Protein AF-A0A8S2ZZ22-F1 (afdb_monomer)

Organism: NCBI:txid1234261

Secondary structure (DSSP, 8-state):
-EEEEE--TT--HHHHHHHHHHHHHHHHHHHHTT--PPPEEEEESTT-S-GGGTGGGGHHHHHHH--SEEEE--SSPPPHHHHTTS-----PPPPHHHHHHHHHHHTT--TTS---HHHHHHHHHHHHHHHTT-

Solvent-accessible surface area (backbone atoms only — not comparable to full-atom values): 8002 Å² total; per-residue (Å²): 88,83,42,83,43,74,42,30,70,79,51,49,39,66,62,55,49,52,51,50,56,53,41,41,56,51,34,53,53,25,59,76,68,70,46,97,60,64,34,34,40,37,32,39,45,57,54,45,36,44,71,94,73,46,33,68,63,63,46,53,65,54,56,73,67,54,77,49,48,75,48,74,42,53,92,49,84,70,56,70,81,61,42,78,67,48,93,83,84,85,79,74,83,74,50,78,64,53,48,49,53,49,52,35,54,76,69,73,48,61,95,86,54,92,69,55,70,67,55,55,51,49,53,52,48,51,55,53,55,53,62,76,72,111

Sequence (134 aa):
PFFFCLGSKYSRSEDIAYVFDRAIKREQQYEQNRMETRCVVFLDEASLPDENKMVLKVLHPYLDECKVAFVAVANKAFDAANANRMICIYRSLPSKDDQKILAYGCLGLQTEQYIDKRLELIITGLCNGYRQVL

pLDDT: mean 89.06, std 6.7, range [63.03, 96.44]

Foldseek 3Di:
DEQEAEAAQPDALVSVVVSLVVQLVVQVVCVVVVHPDAYEYEYEQNVHHDVVNVSCVSCQVCLVVVSGHYDYDHPDDDDPSVPVSDDDDDDDDDDLVRQLVVVCVVVVHDPPDDDDPVVVVVSNVVSVVVVVVD

Structure (mmCIF, N/CA/C/O backbone):
data_AF-A0A8S2ZZ22-F1
#
_entry.id   AF-A0A8S2ZZ22-F1
#
loop_
_atom_site.group_PDB
_atom_site.id
_atom_site.type_symbol
_atom_site.label_atom_id
_atom_site.label_alt_id
_atom_site.label_comp_id
_atom_site.label_asym_id
_atom_site.label_entity_id
_atom_site.label_seq_id
_atom_site.pdbx_PDB_ins_code
_atom_site.Cartn_x
_atom_site.Cartn_y
_atom_site.Cartn_z
_atom_site.occupancy
_atom_site.B_iso_or_equiv
_atom_site.auth_seq_id
_atom_site.auth_comp_id
_atom_site.auth_asym_id
_atom_site.auth_atom_id
_atom_site.pdbx_PDB_model_num
ATOM 1 N N . PRO A 1 1 ? 4.238 -1.044 16.244 1.00 79.38 1 PRO A N 1
ATOM 2 C CA . PRO A 1 1 ? 4.299 -2.436 15.716 1.00 79.38 1 PRO A CA 1
ATOM 3 C C . PRO A 1 1 ? 3.354 -2.634 14.531 1.00 79.38 1 PRO A C 1
ATOM 5 O O . PRO A 1 1 ? 2.308 -1.991 14.492 1.00 79.38 1 PRO A O 1
ATOM 8 N N . PHE A 1 2 ? 3.719 -3.524 13.605 1.00 85.56 2 PHE A N 1
ATOM 9 C CA . PHE A 1 2 ? 2.927 -3.827 12.411 1.00 85.56 2 PHE A CA 1
ATOM 10 C C . PHE A 1 2 ? 2.029 -5.045 12.625 1.00 85.56 2 PHE A C 1
ATOM 12 O O . PHE A 1 2 ? 2.481 -6.088 13.097 1.00 85.56 2 PHE A O 1
ATOM 19 N N . PHE A 1 3 ? 0.763 -4.902 12.249 1.00 92.88 3 PHE A N 1
ATOM 20 C CA . PHE A 1 3 ? -0.228 -5.967 12.211 1.00 92.88 3 PHE A CA 1
ATOM 21 C C . PHE A 1 3 ? -0.557 -6.257 10.750 1.00 92.88 3 PHE A C 1
ATOM 23 O O . PHE A 1 3 ? -1.138 -5.421 10.066 1.00 92.88 3 PHE A O 1
ATOM 30 N N . PHE A 1 4 ? -0.125 -7.419 10.268 1.00 90.94 4 PHE A N 1
ATOM 31 C CA . PHE A 1 4 ? -0.203 -7.779 8.857 1.00 90.94 4 PHE A CA 1
ATOM 32 C C . PHE A 1 4 ? -1.506 -8.513 8.534 1.00 90.94 4 PHE A C 1
ATOM 34 O O . PHE A 1 4 ? -1.890 -9.447 9.242 1.00 90.94 4 PHE A O 1
ATOM 41 N N . CYS A 1 5 ? -2.146 -8.122 7.438 1.00 89.06 5 CYS A N 1
ATOM 42 C CA . CYS A 1 5 ? -3.272 -8.816 6.838 1.00 89.06 5 CYS A CA 1
ATOM 43 C C . CYS A 1 5 ? -2.991 -9.021 5.345 1.00 89.06 5 CYS A C 1
ATOM 45 O O . CYS A 1 5 ? -2.576 -8.087 4.662 1.00 89.06 5 CYS A O 1
ATOM 47 N N . LEU A 1 6 ? -3.220 -10.236 4.843 1.00 87.19 6 LEU A N 1
ATOM 48 C CA . LEU A 1 6 ? -3.107 -10.549 3.420 1.00 87.19 6 LEU A CA 1
ATOM 49 C C . LEU A 1 6 ? -4.501 -10.656 2.802 1.00 87.19 6 LEU A C 1
ATOM 51 O O . LEU A 1 6 ? -5.318 -11.492 3.205 1.00 87.19 6 LEU A O 1
ATOM 55 N N . GLY A 1 7 ? -4.758 -9.831 1.796 1.00 82.88 7 GLY A N 1
ATOM 56 C CA . GLY A 1 7 ? -5.919 -9.949 0.936 1.00 82.88 7 GLY A CA 1
ATOM 57 C C . GLY A 1 7 ? -5.828 -11.200 0.065 1.00 82.88 7 GLY A C 1
ATOM 58 O O . GLY A 1 7 ? -4.808 -11.504 -0.545 1.00 82.88 7 GLY A O 1
ATOM 59 N N . SER A 1 8 ? -6.918 -11.956 0.005 1.00 85.62 8 SER A N 1
ATOM 60 C CA . SER A 1 8 ? -7.065 -13.129 -0.851 1.00 85.62 8 SER A CA 1
ATOM 61 C C . SER A 1 8 ? -8.535 -13.309 -1.224 1.00 85.62 8 SER A C 1
ATOM 63 O O . SER A 1 8 ? -9.425 -12.820 -0.527 1.00 85.62 8 SER A O 1
ATOM 65 N N . LYS A 1 9 ? -8.820 -14.092 -2.270 1.00 79.88 9 LYS A N 1
ATOM 66 C CA . LYS A 1 9 ? -10.203 -14.430 -2.672 1.00 79.88 9 LYS A CA 1
ATOM 67 C C . LYS A 1 9 ? -11.006 -15.164 -1.586 1.00 79.88 9 LYS A C 1
ATOM 69 O O . LYS A 1 9 ? -12.234 -15.227 -1.657 1.00 79.88 9 LYS A O 1
ATOM 74 N N . TYR A 1 10 ? -10.314 -15.744 -0.607 1.00 83.00 10 TYR A N 1
ATOM 75 C CA . TYR A 1 10 ? -10.903 -16.487 0.505 1.00 83.00 10 TYR A CA 1
ATOM 76 C C . TYR A 1 10 ? -10.901 -15.698 1.814 1.00 83.00 10 TYR A C 1
ATOM 78 O O . TYR A 1 10 ? -11.396 -16.212 2.813 1.00 83.00 10 TYR A O 1
ATOM 86 N N . SER A 1 11 ? -10.356 -14.476 1.819 1.00 84.00 11 SER A N 1
ATOM 87 C CA . SER A 1 11 ? -10.331 -13.637 3.011 1.00 84.00 11 SER A CA 1
ATOM 88 C C . SER A 1 11 ? -11.755 -13.351 3.460 1.00 84.00 11 SER A C 1
ATOM 90 O O . SER A 1 11 ? -12.627 -13.042 2.643 1.00 84.00 11 SER A O 1
ATOM 92 N N . ARG A 1 12 ? -11.983 -13.468 4.766 1.00 86.56 12 ARG A N 1
ATOM 93 C CA . ARG A 1 12 ? -13.282 -13.207 5.369 1.00 86.56 12 ARG A CA 1
ATOM 94 C C . ARG A 1 12 ? -13.223 -11.938 6.201 1.00 86.56 12 ARG A C 1
ATOM 96 O O . ARG A 1 12 ? -12.162 -11.535 6.682 1.00 86.56 12 ARG A O 1
ATOM 103 N N . SER A 1 13 ? -14.378 -11.314 6.377 1.00 88.38 13 SER A N 1
ATOM 104 C CA . SER A 1 13 ? -14.513 -10.074 7.139 1.00 88.38 13 SER A CA 1
ATOM 105 C C . SER A 1 13 ? -14.037 -10.244 8.584 1.00 88.38 13 SER A C 1
ATOM 107 O O . SER A 1 13 ? -13.424 -9.337 9.144 1.00 88.38 13 SER A O 1
ATOM 109 N N . GLU A 1 14 ? -14.258 -11.424 9.172 1.00 90.56 14 GLU A N 1
ATOM 110 C CA . GLU A 1 14 ? -13.869 -11.731 10.551 1.00 90.56 14 GLU A CA 1
ATOM 111 C C . GLU A 1 14 ? -12.348 -11.777 10.720 1.00 90.56 14 GLU A C 1
ATOM 113 O O . GLU A 1 14 ? -11.836 -11.370 11.761 1.00 90.56 14 GLU A O 1
ATOM 118 N N . ASP A 1 15 ? -11.619 -12.230 9.696 1.00 90.12 15 ASP A N 1
ATOM 119 C CA . ASP A 1 15 ? -10.159 -12.306 9.739 1.00 90.12 15 ASP A CA 1
ATOM 120 C C . ASP A 1 15 ? -9.553 -10.889 9.771 1.00 90.12 15 ASP A C 1
ATOM 122 O O . ASP A 1 15 ? -8.624 -10.622 10.534 1.00 90.12 15 ASP A O 1
ATOM 126 N N . ILE A 1 16 ? -10.124 -9.951 9.004 1.00 90.88 16 ILE A N 1
ATOM 127 C CA . ILE A 1 16 ? -9.715 -8.537 9.001 1.00 90.88 16 ILE A CA 1
ATOM 128 C C . ILE A 1 16 ? -10.067 -7.875 10.339 1.00 90.88 16 ILE A C 1
ATOM 130 O O . ILE A 1 16 ? -9.204 -7.249 10.959 1.00 90.88 16 ILE A O 1
ATOM 134 N N . ALA A 1 17 ? -11.306 -8.049 10.809 1.00 94.06 17 ALA A N 1
ATOM 135 C CA . ALA A 1 17 ? -11.763 -7.513 12.092 1.00 94.06 17 ALA A CA 1
ATOM 136 C C . ALA A 1 17 ? -10.876 -7.986 13.251 1.00 94.06 17 ALA A C 1
ATOM 138 O O . ALA A 1 17 ? -10.435 -7.189 14.077 1.00 94.06 17 ALA A O 1
ATOM 139 N N . TYR A 1 18 ? -10.517 -9.272 13.259 1.00 94.31 18 TYR A N 1
ATOM 140 C CA . TYR A 1 18 ? -9.634 -9.847 14.267 1.00 94.31 18 TYR A CA 1
ATOM 141 C C . TYR A 1 18 ? -8.260 -9.161 14.318 1.00 94.31 18 TYR A C 1
ATOM 143 O O . TYR A 1 18 ? -7.729 -8.912 15.407 1.00 94.31 18 TYR A O 1
ATOM 151 N N . VAL A 1 19 ? -7.674 -8.827 13.162 1.00 95.00 19 VAL A N 1
ATOM 152 C CA . VAL A 1 19 ? -6.394 -8.101 13.103 1.00 95.00 19 VAL A CA 1
ATOM 153 C C . VAL A 1 19 ? -6.545 -6.681 13.657 1.00 95.00 19 VAL A C 1
ATOM 155 O O . VAL A 1 19 ? -5.710 -6.258 14.462 1.00 95.00 19 VAL A O 1
ATOM 158 N N . PHE A 1 20 ? -7.617 -5.973 13.293 1.00 96.00 20 PHE A N 1
ATOM 159 C CA . PHE A 1 20 ? -7.911 -4.635 13.813 1.00 96.00 20 PHE A CA 1
ATOM 160 C C . PHE A 1 20 ? -8.120 -4.634 15.326 1.00 96.00 20 PHE A C 1
ATOM 162 O O . PHE A 1 20 ? -7.469 -3.866 16.034 1.00 96.00 20 PHE A O 1
ATOM 169 N N . ASP A 1 21 ? -8.949 -5.534 15.847 1.00 95.81 21 ASP A N 1
ATOM 170 C CA . ASP A 1 21 ? -9.233 -5.625 17.278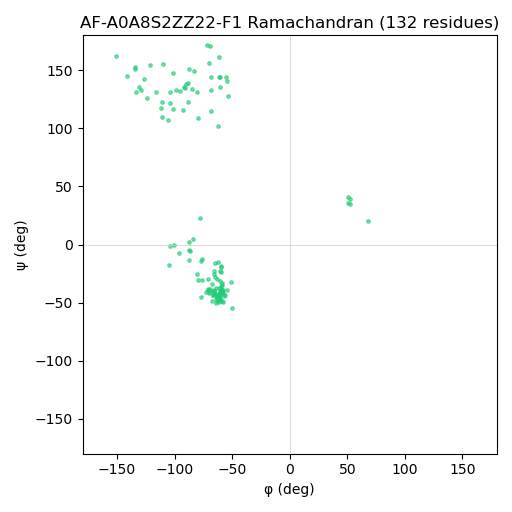 1.00 95.81 21 ASP A CA 1
ATOM 171 C C . ASP A 1 21 ? -7.961 -5.901 18.088 1.00 95.81 21 ASP A C 1
ATOM 173 O O . ASP A 1 21 ? -7.762 -5.350 19.174 1.00 95.81 21 ASP A O 1
ATOM 177 N N . ARG A 1 22 ? -7.056 -6.735 17.559 1.00 96.25 22 ARG A N 1
ATOM 178 C CA . ARG A 1 22 ? -5.745 -6.973 18.175 1.00 96.25 22 ARG A CA 1
ATOM 179 C C . ARG A 1 22 ? -4.858 -5.735 18.156 1.00 96.25 22 ARG A C 1
ATOM 181 O O . ARG A 1 22 ? -4.205 -5.464 19.165 1.00 96.25 22 ARG A O 1
ATOM 188 N N . ALA A 1 23 ? -4.827 -5.007 17.043 1.00 96.25 23 ALA A N 1
ATOM 189 C CA . ALA A 1 23 ? -4.059 -3.775 16.928 1.00 96.25 23 ALA A CA 1
ATOM 190 C C . ALA A 1 23 ? -4.582 -2.706 17.897 1.00 96.25 23 ALA A C 1
ATOM 192 O O . ALA A 1 23 ? -3.792 -2.115 18.624 1.00 96.25 23 ALA A O 1
ATOM 193 N N . ILE A 1 24 ? -5.904 -2.529 17.988 1.00 96.38 24 ILE A N 1
ATOM 194 C CA . ILE A 1 24 ? -6.551 -1.564 18.890 1.00 96.38 24 ILE A CA 1
ATOM 195 C C . ILE A 1 24 ? -6.268 -1.909 20.351 1.00 96.38 24 ILE A C 1
ATOM 197 O O . ILE A 1 24 ? -5.868 -1.041 21.124 1.00 96.38 24 ILE A O 1
ATOM 201 N N . LYS A 1 25 ? -6.406 -3.183 20.740 1.00 96.06 25 LYS A N 1
ATOM 202 C CA . LYS A 1 25 ? -6.053 -3.626 22.099 1.00 96.06 25 LYS A CA 1
ATOM 203 C C . LYS A 1 25 ? -4.592 -3.329 22.425 1.00 96.06 25 LYS A C 1
ATOM 205 O O . LYS A 1 25 ? -4.277 -2.946 23.550 1.00 96.06 25 LYS A O 1
ATOM 210 N N . ARG A 1 26 ? -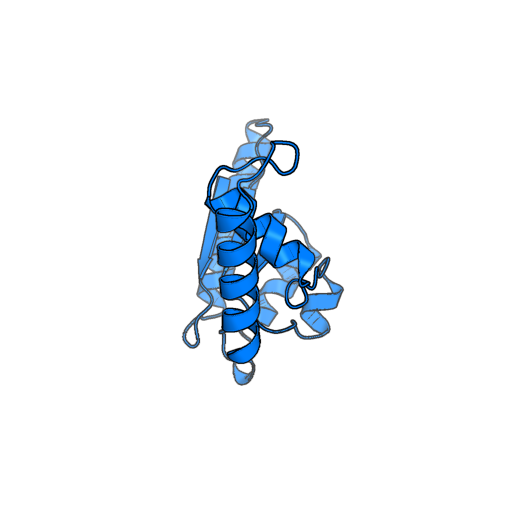3.689 -3.510 21.457 1.00 95.25 26 ARG A N 1
ATOM 211 C CA . ARG A 1 26 ? -2.265 -3.221 21.646 1.00 95.25 26 ARG A CA 1
ATOM 212 C C . ARG A 1 26 ? -1.988 -1.721 21.740 1.00 95.25 26 ARG A C 1
ATOM 214 O O . ARG A 1 26 ? -1.178 -1.328 22.572 1.00 95.25 26 ARG A O 1
ATOM 221 N N . GLU A 1 27 ? -2.680 -0.911 20.948 1.00 95.44 27 GLU A N 1
ATOM 222 C CA . GLU A 1 27 ? -2.596 0.549 20.998 1.00 95.44 27 GLU A CA 1
ATOM 223 C C . GLU A 1 27 ? -3.016 1.085 22.367 1.00 95.44 27 GLU A C 1
ATOM 225 O O . GLU A 1 27 ? -2.266 1.819 23.001 1.00 95.44 27 GLU A O 1
ATOM 230 N N . GLN A 1 28 ? -4.147 0.606 22.889 1.00 94.81 28 GLN A N 1
ATOM 231 C CA . GLN A 1 28 ? -4.634 0.975 24.221 1.00 94.81 28 GLN A CA 1
ATOM 232 C C . GLN A 1 28 ? -3.624 0.629 25.322 1.00 94.81 28 GLN A C 1
ATOM 234 O O . GLN A 1 28 ? -3.426 1.408 26.252 1.00 94.81 28 GLN A O 1
ATOM 239 N N . GLN A 1 29 ? -2.946 -0.519 25.218 1.00 94.50 29 GLN A N 1
ATOM 240 C CA . GLN A 1 29 ? -1.875 -0.872 26.154 1.00 94.50 29 GLN A CA 1
ATOM 241 C C . GLN A 1 29 ? -0.688 0.091 26.063 1.00 94.50 29 GLN A C 1
ATOM 243 O O . GLN A 1 29 ? -0.067 0.386 27.081 1.00 94.50 29 GLN A O 1
ATOM 248 N N . TYR A 1 30 ? -0.330 0.564 24.870 1.00 93.94 30 TYR A N 1
ATOM 249 C CA . TYR A 1 30 ? 0.750 1.537 24.716 1.00 93.94 30 TYR A CA 1
ATOM 250 C C . TYR A 1 30 ? 0.381 2.906 25.261 1.00 93.94 30 TYR A C 1
ATOM 252 O O . TYR A 1 30 ? 1.194 3.496 25.970 1.00 93.94 30 TYR A O 1
ATOM 260 N N . GLU A 1 31 ? -0.848 3.358 25.029 1.00 93.00 31 GLU A N 1
ATOM 261 C CA . GLU A 1 31 ? -1.358 4.609 25.591 1.00 93.00 31 GLU A CA 1
ATOM 262 C C . GLU A 1 31 ? -1.380 4.563 27.127 1.00 93.00 31 GLU A C 1
ATOM 264 O O . GLU A 1 31 ? -0.877 5.476 27.782 1.00 93.00 31 GLU A O 1
ATOM 269 N N . GLN A 1 32 ? -1.861 3.461 27.718 1.00 93.75 32 GLN A N 1
ATOM 270 C CA . GLN A 1 32 ? -1.858 3.259 29.175 1.00 93.75 32 GLN A CA 1
ATOM 271 C C . GLN A 1 32 ? -0.444 3.263 29.768 1.00 93.75 32 GLN A C 1
ATOM 273 O O . GLN A 1 32 ? -0.215 3.844 30.828 1.00 93.75 32 GLN A O 1
ATOM 278 N N . ASN A 1 33 ? 0.512 2.651 29.068 1.00 94.00 33 ASN A N 1
ATOM 279 C CA . ASN A 1 33 ? 1.911 2.589 29.489 1.00 94.00 33 ASN A CA 1
ATOM 280 C C . ASN A 1 33 ? 2.726 3.835 29.090 1.00 94.00 33 ASN A C 1
ATOM 282 O O . ASN A 1 33 ? 3.935 3.849 29.308 1.00 94.00 33 ASN A O 1
ATOM 286 N N . ARG A 1 34 ? 2.091 4.870 28.510 1.00 92.12 34 ARG A N 1
ATOM 287 C CA . ARG A 1 34 ? 2.731 6.107 28.015 1.00 92.12 34 ARG A CA 1
ATOM 288 C C . ARG A 1 34 ? 3.902 5.855 27.058 1.00 92.12 34 ARG A C 1
ATOM 290 O O . ARG A 1 34 ? 4.919 6.541 27.101 1.00 92.12 34 ARG A O 1
ATOM 297 N N . MET A 1 35 ? 3.755 4.855 26.197 1.00 91.88 35 MET A N 1
ATOM 298 C CA . MET A 1 35 ? 4.738 4.518 25.172 1.00 91.88 35 MET A CA 1
ATOM 299 C C . MET A 1 35 ? 4.508 5.389 23.932 1.00 91.88 35 MET A C 1
ATOM 301 O O . MET A 1 35 ? 3.394 5.452 23.425 1.00 91.88 35 MET A O 1
ATOM 305 N N . GLU A 1 36 ? 5.562 5.974 23.363 1.00 90.44 36 GLU A N 1
ATOM 306 C CA . GLU A 1 36 ? 5.488 6.783 22.126 1.00 90.44 36 GLU A CA 1
ATOM 307 C C . GLU A 1 36 ? 5.380 5.934 20.839 1.00 90.44 36 GLU A C 1
ATOM 309 O O . GLU A 1 36 ? 5.742 6.357 19.745 1.00 90.44 36 GLU A O 1
ATOM 314 N N . THR A 1 37 ? 4.915 4.689 20.946 1.00 91.44 37 THR A N 1
ATOM 315 C CA . THR A 1 37 ? 4.819 3.762 19.813 1.00 91.44 37 THR A CA 1
ATOM 316 C C . THR A 1 37 ? 3.376 3.640 19.344 1.00 91.44 37 THR A C 1
ATOM 318 O O . THR A 1 37 ? 2.503 3.334 20.148 1.00 91.44 37 THR A O 1
ATOM 321 N N . ARG A 1 38 ? 3.146 3.769 18.031 1.00 92.00 38 ARG A N 1
ATOM 322 C CA . ARG A 1 38 ? 1.836 3.544 17.396 1.00 92.00 38 ARG A CA 1
ATOM 323 C C . ARG A 1 38 ? 1.761 2.180 16.701 1.00 92.00 38 ARG A C 1
ATOM 325 O O . ARG A 1 38 ? 2.753 1.657 16.170 1.00 92.00 38 ARG A O 1
ATOM 332 N N . CYS A 1 39 ? 0.578 1.587 16.696 1.00 95.31 39 CYS A N 1
ATOM 333 C CA . CYS A 1 39 ? 0.234 0.390 15.944 1.00 95.31 39 CYS A CA 1
ATOM 334 C C . CYS A 1 39 ? -0.257 0.764 14.548 1.00 95.31 39 CYS A C 1
ATOM 336 O O . CYS A 1 39 ? -1.029 1.707 14.371 1.00 95.31 39 CYS A O 1
ATOM 338 N N . VAL A 1 40 ? 0.187 -0.014 13.562 1.00 96.00 40 VAL A N 1
ATOM 339 C CA . VAL A 1 40 ? -0.225 0.129 12.166 1.00 96.00 40 VAL A CA 1
ATOM 340 C C . VAL A 1 40 ? -0.781 -1.205 11.696 1.00 96.00 40 VAL A C 1
ATOM 342 O O . VAL A 1 40 ? -0.100 -2.229 11.806 1.00 96.00 40 VAL A O 1
ATOM 345 N N . VAL A 1 41 ? -2.000 -1.197 11.169 1.00 96.44 41 VAL A N 1
ATOM 346 C CA . VAL A 1 41 ? -2.550 -2.321 10.412 1.00 96.44 41 VAL A CA 1
ATOM 347 C C . VAL A 1 41 ? -2.152 -2.144 8.952 1.00 96.44 41 VAL A C 1
ATOM 349 O O . VAL A 1 41 ? -2.439 -1.112 8.348 1.00 96.44 41 VAL A O 1
ATOM 352 N N . PHE A 1 42 ? -1.472 -3.144 8.399 1.00 96.00 42 PHE A N 1
ATOM 353 C CA . PHE A 1 42 ? -1.058 -3.178 7.003 1.00 96.00 42 PHE A CA 1
ATOM 354 C C . PHE A 1 42 ? -1.823 -4.273 6.263 1.00 96.00 42 PHE A C 1
ATOM 356 O O . PHE A 1 42 ? -1.695 -5.448 6.613 1.00 96.00 42 PHE A O 1
ATOM 363 N N . LEU A 1 43 ? -2.613 -3.883 5.263 1.00 93.75 43 LEU A N 1
ATOM 364 C CA . LEU A 1 43 ? -3.352 -4.795 4.394 1.00 93.75 43 LEU A CA 1
ATOM 365 C C . LEU A 1 43 ? -2.686 -4.855 3.018 1.00 93.75 43 LEU A C 1
ATOM 367 O O . LEU A 1 43 ? -2.780 -3.913 2.231 1.00 93.75 43 LEU A O 1
ATOM 371 N N . ASP A 1 44 ? -2.031 -5.972 2.738 1.00 92.94 44 ASP A N 1
ATOM 372 C CA . ASP A 1 44 ? -1.442 -6.241 1.430 1.00 92.94 44 ASP A CA 1
ATOM 373 C C . ASP A 1 44 ? -2.468 -6.890 0.496 1.00 92.94 44 ASP A C 1
ATOM 375 O O . ASP A 1 44 ? -3.375 -7.584 0.958 1.00 92.94 44 ASP A O 1
ATOM 379 N N . GLU A 1 45 ? -2.338 -6.676 -0.811 1.00 90.62 45 GLU A N 1
ATOM 380 C CA . GLU A 1 45 ? -3.248 -7.220 -1.831 1.00 90.62 45 GLU A CA 1
ATOM 381 C C . GLU A 1 45 ? -4.745 -6.958 -1.553 1.00 90.62 45 GLU A C 1
ATOM 383 O O . GLU A 1 45 ? -5.626 -7.797 -1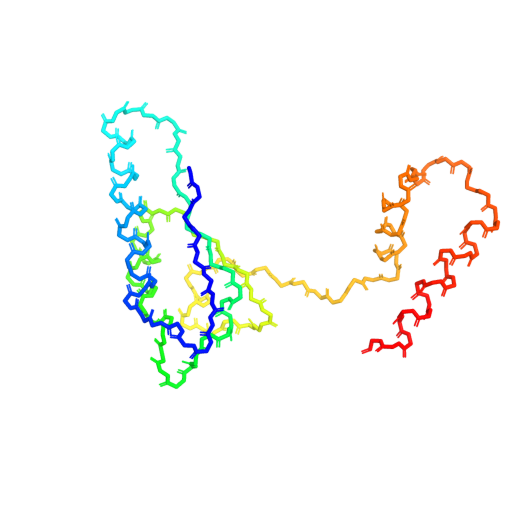.780 1.00 90.62 45 GLU A O 1
ATOM 388 N N . ALA A 1 46 ? -5.064 -5.754 -1.076 1.00 88.75 46 ALA A N 1
ATOM 389 C CA . ALA A 1 46 ? -6.397 -5.387 -0.602 1.00 88.75 46 ALA A CA 1
ATOM 390 C C . ALA A 1 46 ? -7.498 -5.455 -1.679 1.00 88.75 46 ALA A C 1
ATOM 392 O O . ALA A 1 46 ? -8.674 -5.481 -1.338 1.00 88.75 46 ALA A O 1
ATOM 393 N N . SER A 1 47 ? -7.139 -5.520 -2.966 1.00 84.81 47 SER A N 1
ATOM 394 C CA . SER A 1 47 ? -8.074 -5.684 -4.091 1.00 84.81 47 SER A CA 1
ATOM 395 C C . SER A 1 47 ? -8.416 -7.138 -4.445 1.00 84.81 47 SER A C 1
ATOM 397 O O . SER A 1 47 ? -9.195 -7.368 -5.368 1.00 84.81 47 SER A O 1
ATOM 399 N N . LEU A 1 48 ? -7.791 -8.131 -3.801 1.00 84.25 48 LEU A N 1
ATOM 400 C CA . LEU A 1 48 ? -8.056 -9.552 -4.069 1.00 84.25 48 LEU A CA 1
ATOM 401 C C . LEU A 1 48 ? -9.324 -10.138 -3.421 1.00 84.25 48 LEU A C 1
ATOM 403 O O . LEU A 1 48 ? -9.860 -11.089 -4.004 1.00 84.25 48 LEU A O 1
ATOM 407 N N . PRO A 1 49 ? -9.800 -9.669 -2.248 1.00 81.12 49 PRO A N 1
ATOM 408 C CA . PRO A 1 49 ? -11.058 -10.132 -1.675 1.00 81.12 49 PRO A CA 1
ATOM 409 C C . PRO A 1 49 ? -12.238 -9.975 -2.637 1.00 81.12 49 PRO A C 1
ATOM 411 O O . PRO A 1 49 ? -12.318 -9.023 -3.406 1.00 81.12 49 PRO A O 1
ATOM 4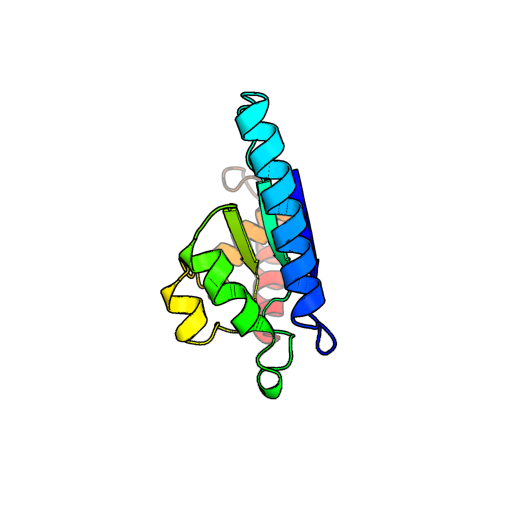14 N N . ASP A 1 50 ? -13.162 -10.932 -2.588 1.00 76.00 50 ASP A N 1
ATOM 415 C CA . ASP A 1 50 ? -14.328 -10.966 -3.473 1.00 76.00 50 ASP A CA 1
ATOM 416 C C . ASP A 1 50 ? -15.294 -9.812 -3.155 1.00 76.00 50 ASP A C 1
ATOM 418 O O . ASP A 1 50 ? -15.895 -9.766 -2.076 1.00 76.00 50 ASP A O 1
ATOM 422 N N . GLU A 1 51 ? -15.461 -8.890 -4.106 1.00 72.44 51 GLU A N 1
ATOM 423 C CA . GLU A 1 51 ? -16.359 -7.736 -3.982 1.00 72.44 51 GLU A CA 1
ATOM 424 C C . GLU A 1 51 ? -17.814 -8.156 -3.734 1.00 72.44 51 GLU A C 1
ATOM 426 O O . GLU A 1 51 ? -18.513 -7.502 -2.958 1.00 72.44 51 GLU A O 1
ATOM 431 N N . ASN A 1 52 ? -18.259 -9.293 -4.291 1.00 75.62 52 ASN A N 1
ATOM 432 C CA . ASN A 1 52 ? -19.625 -9.792 -4.088 1.00 75.62 52 ASN A CA 1
ATOM 433 C C . ASN A 1 52 ? -19.891 -10.167 -2.627 1.00 75.62 52 ASN A C 1
ATOM 435 O O . ASN A 1 52 ? -21.026 -10.098 -2.157 1.00 75.62 52 ASN A O 1
ATOM 439 N N . LYS A 1 53 ? -18.838 -10.549 -1.897 1.00 76.56 53 LYS A N 1
ATOM 440 C CA . LYS A 1 53 ? -18.900 -10.864 -0.465 1.00 76.56 53 LYS A CA 1
ATOM 441 C C . LYS A 1 53 ? -18.735 -9.628 0.413 1.00 76.56 53 LYS A C 1
ATOM 443 O O . LYS A 1 53 ? -18.874 -9.735 1.627 1.00 76.56 53 LYS A O 1
ATOM 448 N N . MET A 1 54 ? -18.439 -8.470 -0.184 1.00 79.25 54 MET A N 1
ATOM 449 C CA . MET A 1 54 ? -18.317 -7.183 0.501 1.00 79.25 54 MET A CA 1
ATOM 450 C C . MET A 1 54 ? -17.366 -7.227 1.706 1.00 79.25 54 MET A C 1
ATOM 452 O O . MET A 1 54 ? -17.584 -6.544 2.706 1.00 79.25 54 MET A O 1
ATOM 456 N N . VAL A 1 55 ? -16.300 -8.026 1.599 1.00 83.19 55 VAL A N 1
ATOM 457 C CA . VAL A 1 55 ? -15.374 -8.339 2.700 1.00 83.19 55 VAL A CA 1
ATOM 458 C C . VAL A 1 55 ? -14.802 -7.071 3.338 1.00 83.19 55 VAL A C 1
ATOM 460 O O . VAL A 1 55 ? -14.697 -6.965 4.555 1.00 83.19 55 VAL A O 1
ATOM 463 N N . LEU A 1 56 ? -14.497 -6.066 2.516 1.00 87.00 56 LEU A N 1
ATOM 464 C CA . LEU A 1 56 ? -13.891 -4.816 2.967 1.00 87.00 56 LEU A CA 1
ATOM 465 C C . LEU A 1 56 ? -14.864 -3.861 3.665 1.00 87.00 56 LEU A C 1
ATOM 467 O O . LEU A 1 56 ? -14.403 -2.942 4.331 1.00 87.00 56 LEU A O 1
ATOM 471 N N . LYS A 1 57 ? -16.188 -4.079 3.612 1.00 89.25 57 LYS A N 1
ATOM 472 C CA . LYS A 1 57 ? -17.142 -3.227 4.354 1.00 89.25 57 LYS A CA 1
ATOM 473 C C . LYS A 1 57 ? -16.910 -3.265 5.860 1.00 89.25 57 LYS A C 1
ATOM 475 O O . LYS A 1 57 ? -17.274 -2.322 6.558 1.00 89.25 57 LYS A O 1
ATOM 480 N N . VAL A 1 58 ? -16.275 -4.329 6.351 1.00 91.88 58 VAL A N 1
ATOM 481 C CA . VAL A 1 58 ? -15.855 -4.448 7.748 1.00 91.88 58 VAL A CA 1
ATOM 482 C C . VAL A 1 58 ? -14.881 -3.341 8.164 1.00 91.88 58 VAL A C 1
ATOM 484 O O . VAL A 1 58 ? -14.820 -3.011 9.340 1.00 91.88 58 VAL A O 1
ATOM 487 N N . LEU A 1 59 ? -14.161 -2.729 7.214 1.00 91.88 59 LEU A N 1
ATOM 488 C CA . LEU A 1 59 ? -13.222 -1.639 7.476 1.00 91.88 59 LEU A CA 1
ATOM 489 C C . LEU A 1 59 ? -13.920 -0.335 7.863 1.00 91.88 59 LEU A C 1
ATOM 491 O O . LEU A 1 59 ? -13.339 0.438 8.614 1.00 91.88 59 LEU A O 1
ATOM 495 N N . HIS A 1 60 ? -15.144 -0.079 7.386 1.00 93.88 60 HIS A N 1
ATOM 496 C CA . HIS A 1 60 ? -15.822 1.210 7.575 1.00 93.88 60 HIS A CA 1
ATOM 497 C C . HIS A 1 60 ? -15.825 1.707 9.032 1.00 93.88 60 HIS A C 1
ATOM 499 O O . HIS A 1 60 ? -15.322 2.805 9.252 1.00 93.88 60 HIS A O 1
ATOM 505 N N . PRO A 1 61 ? -16.295 0.935 10.038 1.00 94.25 61 PRO A N 1
ATOM 506 C CA . PRO A 1 61 ? -16.269 1.399 11.426 1.00 94.25 61 PRO A CA 1
ATOM 507 C C . PRO A 1 61 ? -14.847 1.660 11.938 1.00 94.25 61 PRO A C 1
ATOM 509 O O . PRO A 1 61 ? -14.619 2.627 12.659 1.00 94.25 61 PRO A O 1
ATOM 512 N N . TYR A 1 62 ? -13.869 0.841 11.541 1.00 94.62 62 TYR A N 1
ATOM 513 C CA . TYR A 1 62 ? -12.485 1.008 11.982 1.00 94.62 62 TYR A CA 1
ATOM 514 C C . TYR A 1 62 ? -11.821 2.255 11.387 1.00 94.62 62 TYR A C 1
ATOM 516 O O . TYR A 1 62 ? -11.061 2.934 12.079 1.00 94.62 62 TYR A O 1
ATOM 524 N N . LEU A 1 63 ? -12.113 2.560 10.121 1.00 93.31 63 LEU A N 1
ATOM 525 C CA . LEU A 1 63 ? -11.612 3.751 9.436 1.00 93.31 63 LEU A CA 1
ATOM 526 C C . LEU A 1 63 ? -12.351 5.020 9.871 1.00 93.31 63 LEU A C 1
ATOM 528 O O . LEU A 1 63 ? -11.738 6.078 9.908 1.00 93.31 63 LEU A O 1
ATOM 532 N N . ASP A 1 64 ? -13.627 4.927 10.244 1.00 93.25 64 ASP A N 1
ATOM 533 C CA . ASP A 1 64 ? -14.384 6.073 10.759 1.00 93.25 64 ASP A CA 1
ATOM 534 C C . ASP A 1 64 ? -13.905 6.461 12.174 1.00 93.25 64 ASP A C 1
ATOM 536 O O . ASP A 1 64 ? -13.762 7.644 12.479 1.00 93.25 64 ASP A O 1
ATOM 540 N N . GLU A 1 65 ? -13.593 5.483 13.035 1.00 93.31 65 GLU A N 1
ATOM 541 C CA . GLU A 1 65 ? -13.080 5.744 14.390 1.00 93.31 65 GLU A CA 1
ATOM 542 C C . GLU A 1 65 ? -11.575 6.064 14.442 1.00 93.31 65 GLU A C 1
ATOM 544 O O . GLU A 1 65 ? -11.124 6.706 15.392 1.00 93.31 65 GLU A O 1
ATOM 549 N N . CYS A 1 66 ? -10.784 5.598 13.466 1.00 91.69 66 CYS A N 1
ATOM 550 C CA . CYS A 1 66 ? -9.339 5.857 13.349 1.00 91.69 66 CYS A CA 1
ATOM 551 C C . CYS A 1 66 ? -8.510 5.574 14.625 1.00 91.69 66 CYS A C 1
ATOM 553 O O . CYS A 1 66 ? -7.521 6.252 14.910 1.00 91.69 66 CYS A O 1
ATOM 555 N N . LYS A 1 67 ? -8.873 4.541 15.400 1.00 94.12 67 LYS A N 1
ATOM 556 C CA . LYS A 1 67 ? -8.167 4.176 16.649 1.00 94.12 67 LYS A CA 1
ATOM 557 C C . LYS A 1 67 ? -6.732 3.686 16.433 1.00 94.12 67 LYS A C 1
ATOM 559 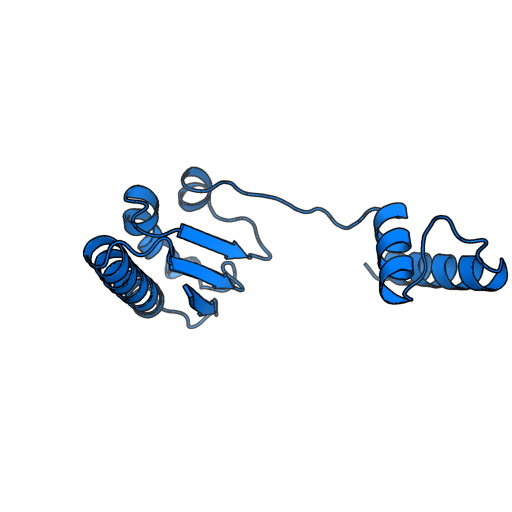O O . LYS A 1 67 ? -5.913 3.775 17.340 1.00 94.12 67 LYS A O 1
ATOM 564 N N . VAL A 1 68 ? -6.431 3.150 15.253 1.00 95.12 68 VAL A N 1
ATOM 565 C CA . VAL A 1 68 ? -5.094 2.697 14.843 1.00 95.12 68 VAL A CA 1
ATOM 566 C C . VAL A 1 68 ? -4.797 3.195 13.438 1.00 95.12 68 VAL A C 1
ATOM 568 O O . VAL A 1 68 ? -5.714 3.389 12.641 1.00 95.12 68 VAL A O 1
ATOM 571 N N . ALA A 1 69 ? -3.517 3.385 13.120 1.00 94.69 69 ALA A N 1
ATOM 572 C CA . ALA A 1 69 ? -3.125 3.742 11.765 1.00 94.69 69 ALA A CA 1
ATOM 573 C C . ALA A 1 69 ? -3.374 2.563 10.814 1.00 94.69 69 ALA A C 1
ATOM 575 O O . ALA A 1 69 ? -3.166 1.402 11.176 1.00 94.69 69 ALA A O 1
ATOM 576 N N . PHE A 1 70 ? -3.782 2.868 9.587 1.00 95.19 70 PHE A N 1
ATOM 577 C CA . PHE A 1 70 ? -4.069 1.877 8.560 1.00 95.19 70 PHE A CA 1
ATOM 578 C C . PHE A 1 70 ? -3.366 2.236 7.255 1.00 95.19 70 PHE A C 1
ATOM 580 O O . PHE A 1 70 ? -3.391 3.388 6.824 1.00 95.19 70 PHE A O 1
ATOM 587 N N . VAL A 1 71 ? -2.748 1.239 6.630 1.00 95.50 71 VAL A N 1
ATOM 588 C CA . VAL A 1 71 ? -2.146 1.348 5.301 1.00 95.50 71 VAL A CA 1
ATOM 589 C C . VAL A 1 71 ? -2.572 0.132 4.493 1.00 95.50 71 VAL A C 1
ATOM 591 O O . VAL A 1 71 ? -2.440 -0.999 4.957 1.00 95.50 71 VAL A O 1
ATOM 594 N N . ALA A 1 72 ? -3.049 0.360 3.274 1.00 94.06 72 ALA A N 1
ATOM 595 C CA . ALA A 1 72 ? -3.396 -0.709 2.352 1.00 94.06 72 ALA A 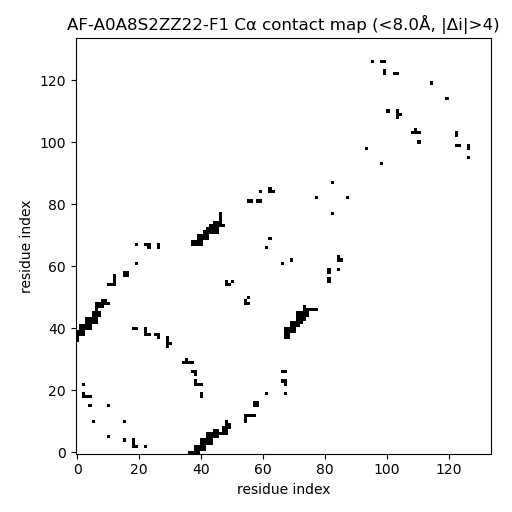CA 1
ATOM 596 C C . ALA A 1 72 ? -2.688 -0.532 1.013 1.00 94.06 72 ALA A C 1
ATOM 598 O O . ALA A 1 72 ? -2.559 0.587 0.512 1.00 94.06 72 ALA A O 1
ATOM 599 N N . VAL A 1 73 ? -2.266 -1.649 0.427 1.00 94.50 73 VAL A N 1
ATOM 600 C CA . VAL A 1 73 ? -1.734 -1.711 -0.936 1.00 94.50 73 VAL A CA 1
ATOM 601 C C . VAL A 1 73 ? -2.672 -2.568 -1.772 1.00 94.50 73 VAL A C 1
ATOM 603 O O . VAL A 1 73 ? -3.088 -3.651 -1.364 1.00 94.50 73 VAL A O 1
ATOM 606 N N . ALA A 1 74 ? -3.044 -2.053 -2.939 1.00 92.19 74 ALA A N 1
ATOM 607 C CA . ALA A 1 74 ? -3.976 -2.695 -3.847 1.00 92.19 74 ALA A CA 1
ATOM 608 C C . ALA A 1 74 ? -3.522 -2.497 -5.293 1.00 92.19 74 ALA A C 1
ATOM 610 O O . ALA A 1 74 ? -3.016 -1.436 -5.656 1.00 92.19 74 ALA A O 1
ATOM 611 N N . ASN A 1 75 ? -3.760 -3.513 -6.120 1.00 89.19 75 ASN A N 1
ATOM 612 C CA . ASN A 1 75 ? -3.486 -3.470 -7.556 1.00 89.19 75 ASN A CA 1
ATOM 613 C C . ASN A 1 75 ? -4.667 -2.898 -8.358 1.00 89.19 75 ASN A C 1
ATOM 615 O O . ASN A 1 75 ? -4.526 -2.559 -9.532 1.00 89.19 75 ASN A O 1
ATOM 619 N N . LYS A 1 76 ? -5.841 -2.782 -7.730 1.00 87.81 76 LYS A N 1
ATOM 620 C CA . LYS A 1 76 ? -7.023 -2.110 -8.279 1.00 87.81 76 LYS A CA 1
ATOM 621 C C . LYS A 1 76 ? -7.454 -0.985 -7.350 1.00 87.81 76 LYS A C 1
ATOM 623 O O . LYS A 1 76 ? -7.198 -1.038 -6.149 1.00 87.81 76 LYS A O 1
ATOM 628 N N . ALA A 1 77 ? -8.121 0.015 -7.918 1.00 86.31 77 ALA A N 1
ATOM 629 C CA . ALA A 1 77 ? -8.720 1.082 -7.133 1.00 86.31 77 ALA A CA 1
ATOM 630 C C . ALA A 1 77 ? -9.770 0.514 -6.168 1.00 86.31 77 ALA A C 1
ATOM 632 O O . ALA A 1 77 ? -10.489 -0.427 -6.505 1.00 86.31 77 ALA A O 1
ATOM 633 N N . PHE A 1 78 ? -9.854 1.108 -4.981 1.00 86.31 78 PHE A N 1
ATOM 634 C CA . PHE A 1 78 ? -10.940 0.832 -4.053 1.00 86.31 78 PHE A CA 1
ATOM 635 C C . PHE A 1 78 ? -12.256 1.408 -4.577 1.00 86.31 78 PHE A C 1
ATOM 637 O O . PHE A 1 78 ? -12.269 2.377 -5.341 1.00 86.31 78 PHE A O 1
ATOM 644 N N . ASP A 1 79 ? -13.369 0.838 -4.119 1.00 86.69 79 ASP A N 1
ATOM 645 C CA . ASP A 1 79 ? -14.671 1.460 -4.316 1.00 86.69 79 ASP A CA 1
ATOM 646 C C . ASP A 1 79 ? -14.740 2.839 -3.631 1.00 86.69 79 ASP A C 1
ATOM 648 O O . ASP A 1 79 ? -13.959 3.173 -2.734 1.00 86.69 79 ASP A O 1
ATOM 652 N N . ALA A 1 80 ? -15.701 3.662 -4.050 1.00 86.56 80 ALA A N 1
ATOM 653 C CA . ALA A 1 80 ? -15.858 5.008 -3.502 1.00 86.56 80 ALA A CA 1
ATOM 654 C C . ALA A 1 80 ? -16.129 4.997 -1.985 1.00 86.56 80 ALA A C 1
ATOM 656 O O . ALA A 1 80 ? -15.715 5.912 -1.277 1.00 86.56 80 ALA A O 1
ATOM 657 N N . ALA A 1 81 ? -16.801 3.961 -1.470 1.00 86.56 81 ALA A N 1
ATOM 658 C CA . ALA A 1 81 ? -17.142 3.858 -0.054 1.00 86.56 81 ALA A CA 1
ATOM 659 C C . ALA A 1 81 ? -15.894 3.749 0.836 1.00 86.56 81 ALA A C 1
ATOM 661 O O . ALA A 1 81 ? -15.812 4.436 1.858 1.00 86.56 81 ALA A O 1
ATOM 662 N N . ASN A 1 82 ? -14.915 2.941 0.429 1.00 86.69 82 ASN A N 1
ATOM 663 C CA . ASN A 1 82 ? -13.634 2.832 1.114 1.00 86.69 82 ASN A CA 1
ATOM 664 C C . ASN A 1 82 ? -12.728 4.025 0.783 1.00 86.69 82 ASN A C 1
ATOM 666 O O . ASN A 1 82 ? -12.149 4.623 1.688 1.00 86.69 82 ASN A O 1
ATOM 670 N N . ALA A 1 83 ? -12.638 4.419 -0.490 1.00 89.19 83 ALA A N 1
ATOM 671 C CA . ALA A 1 83 ? -11.754 5.498 -0.933 1.00 89.19 83 ALA A CA 1
ATOM 672 C C . ALA A 1 83 ? -12.057 6.845 -0.252 1.00 89.19 83 ALA A C 1
ATOM 674 O O . ALA A 1 83 ? -11.131 7.572 0.089 1.00 89.19 83 ALA A O 1
ATOM 675 N N . ASN A 1 84 ? -13.328 7.153 0.031 1.00 91.62 84 ASN A N 1
ATOM 676 C CA . ASN A 1 84 ? -13.723 8.385 0.729 1.00 91.62 84 ASN A CA 1
ATOM 677 C C . ASN A 1 84 ? -13.215 8.478 2.181 1.00 91.62 84 ASN A C 1
ATOM 679 O O . ASN A 1 84 ? -13.245 9.558 2.765 1.00 91.62 84 ASN A O 1
ATOM 683 N N . ARG A 1 85 ? -12.766 7.363 2.772 1.00 93.06 85 ARG A N 1
ATOM 684 C CA . ARG A 1 85 ? -12.242 7.282 4.148 1.00 93.06 85 ARG A CA 1
ATOM 685 C C . ARG A 1 85 ? -10.716 7.253 4.205 1.00 93.06 85 ARG A C 1
ATOM 687 O O . ARG A 1 85 ? -10.141 7.136 5.282 1.00 93.06 85 ARG A O 1
ATOM 694 N N . MET A 1 86 ? -10.054 7.302 3.052 1.00 92.38 86 MET A N 1
ATOM 695 C CA . MET A 1 86 ? -8.618 7.083 2.934 1.00 92.38 86 MET A CA 1
ATOM 696 C C . MET A 1 86 ? -7.973 8.131 2.036 1.00 92.38 86 MET A C 1
ATOM 698 O O . MET A 1 86 ? -8.560 8.613 1.071 1.00 92.38 86 MET A O 1
ATOM 702 N N . ILE A 1 87 ? -6.700 8.419 2.295 1.00 94.38 87 ILE A N 1
ATOM 703 C CA . ILE A 1 87 ? -5.867 9.110 1.314 1.00 94.38 87 ILE A CA 1
ATOM 704 C C . ILE A 1 87 ? -5.405 8.066 0.298 1.00 94.38 87 ILE A C 1
ATOM 706 O O . ILE A 1 87 ? -4.592 7.196 0.607 1.00 94.38 87 ILE A O 1
ATOM 710 N N . CYS A 1 88 ? -5.939 8.148 -0.918 1.00 93.31 88 CYS A N 1
ATOM 711 C CA . CYS A 1 88 ? -5.608 7.221 -1.993 1.00 93.31 88 CYS A CA 1
ATOM 712 C C . CYS A 1 88 ? -4.461 7.777 -2.844 1.00 93.31 88 CYS A C 1
ATOM 714 O O . CYS A 1 88 ? -4.618 8.797 -3.516 1.00 93.31 88 CYS A O 1
ATOM 716 N N . ILE A 1 89 ? -3.316 7.090 -2.836 1.00 94.31 89 ILE A N 1
ATOM 717 C CA . ILE A 1 89 ? -2.165 7.420 -3.684 1.00 94.31 89 ILE A CA 1
ATOM 718 C C . ILE A 1 89 ? -2.142 6.453 -4.863 1.00 94.31 89 ILE A C 1
ATOM 720 O O . ILE A 1 89 ? -1.950 5.250 -4.690 1.00 94.31 89 ILE A O 1
ATOM 724 N N . TYR A 1 90 ? -2.301 6.989 -6.069 1.00 91.44 90 TYR A N 1
ATOM 725 C CA . TYR A 1 90 ? -2.238 6.217 -7.304 1.00 91.44 90 TYR A CA 1
ATOM 726 C C . TYR A 1 90 ? -0.857 6.355 -7.931 1.00 91.44 90 TYR A C 1
ATOM 728 O O . TYR A 1 90 ? -0.338 7.461 -8.073 1.00 91.44 90 TYR A O 1
ATOM 736 N N . ARG A 1 91 ? -0.268 5.227 -8.331 1.00 89.88 91 ARG A N 1
ATOM 737 C CA . ARG A 1 91 ? 0.974 5.207 -9.105 1.00 89.88 91 ARG A CA 1
ATOM 738 C C . ARG A 1 91 ?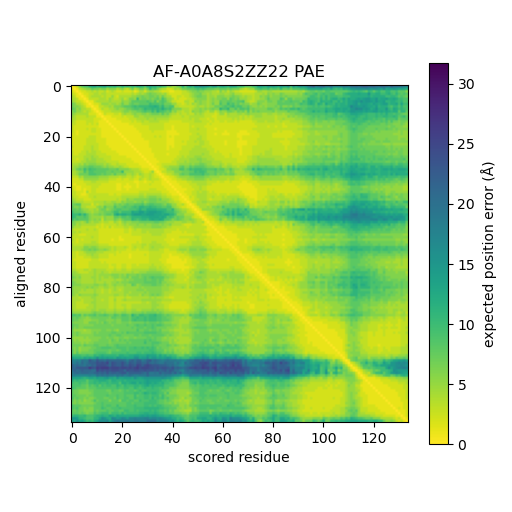 0.673 4.728 -10.514 1.00 89.88 91 ARG A C 1
ATOM 740 O O . ARG A 1 91 ? 0.135 3.640 -10.696 1.00 89.88 91 ARG A O 1
ATOM 747 N N . SER A 1 92 ? 1.007 5.553 -11.499 1.00 88.38 92 SER A N 1
ATOM 748 C CA . SER A 1 92 ? 1.025 5.133 -12.896 1.00 88.38 92 SER A CA 1
ATOM 749 C C . SER A 1 92 ? 2.202 4.194 -13.153 1.00 88.38 92 SER A C 1
ATOM 751 O O . SER A 1 92 ? 3.100 4.046 -12.319 1.00 88.38 92 SER A O 1
ATOM 753 N N . LEU A 1 93 ? 2.239 3.605 -14.350 1.00 88.69 93 LEU A N 1
ATOM 754 C CA . LEU A 1 93 ? 3.463 2.979 -14.838 1.00 88.69 93 LEU A CA 1
ATOM 755 C C . LEU A 1 93 ? 4.620 3.997 -14.792 1.00 88.69 93 LEU A C 1
ATOM 757 O O . LEU A 1 93 ? 4.400 5.174 -15.103 1.00 88.69 93 LEU A O 1
ATOM 761 N N . PRO A 1 94 ? 5.835 3.566 -14.411 1.00 90.44 94 PRO A N 1
ATOM 762 C CA . PRO A 1 94 ? 6.988 4.456 -14.332 1.00 90.44 94 PRO A CA 1
ATOM 763 C C . PRO A 1 94 ? 7.322 5.046 -15.708 1.00 90.44 94 PRO A C 1
ATOM 765 O O . PRO A 1 94 ? 7.201 4.371 -16.740 1.0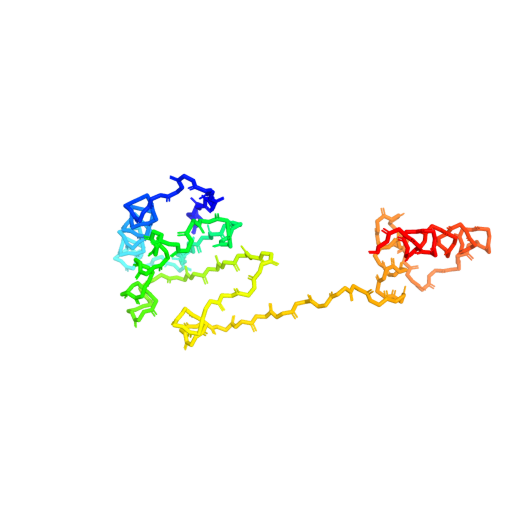0 90.44 94 PRO A O 1
ATOM 768 N N . SER A 1 95 ? 7.768 6.303 -15.737 1.00 91.38 95 SER A N 1
ATOM 769 C CA . SER A 1 95 ? 8.239 6.967 -16.957 1.00 91.38 95 SER A CA 1
ATOM 770 C C . SER A 1 95 ? 9.564 6.372 -17.455 1.00 91.38 95 SER A C 1
ATOM 772 O O . SER A 1 95 ? 10.157 5.488 -16.824 1.00 91.38 95 SER A O 1
ATOM 774 N N . LYS A 1 96 ? 10.000 6.759 -18.666 1.00 90.19 96 LYS A N 1
ATOM 775 C CA . LYS A 1 96 ? 11.257 6.243 -19.249 1.00 90.19 96 LYS A CA 1
ATOM 776 C C . LYS A 1 96 ? 12.432 6.585 -18.342 1.00 90.19 96 LYS A C 1
ATOM 778 O O . LYS A 1 96 ? 13.278 5.729 -18.097 1.00 90.19 96 LYS A O 1
ATOM 783 N N . ASP A 1 97 ? 12.411 7.796 -17.808 1.00 90.06 97 ASP A N 1
ATOM 784 C CA . ASP A 1 97 ? 13.445 8.301 -16.922 1.00 90.06 97 ASP A CA 1
ATOM 785 C C . ASP A 1 97 ? 13.363 7.631 -15.548 1.00 90.06 97 ASP A C 1
ATOM 787 O O . ASP A 1 97 ? 14.390 7.182 -15.050 1.00 90.06 97 ASP A O 1
ATOM 791 N N . ASP A 1 98 ? 12.162 7.412 -14.996 1.00 92.12 98 ASP A N 1
ATOM 792 C CA . ASP A 1 98 ? 11.998 6.672 -13.731 1.00 92.12 98 ASP A CA 1
ATOM 793 C C . ASP A 1 98 ? 12.561 5.249 -13.821 1.00 92.12 98 ASP A C 1
ATOM 795 O O . ASP A 1 98 ? 13.213 4.769 -12.898 1.00 92.12 98 ASP A O 1
ATOM 799 N N . GLN A 1 99 ? 12.334 4.560 -14.945 1.00 91.56 99 GLN A N 1
ATOM 800 C CA . GLN A 1 99 ? 12.880 3.218 -15.166 1.00 91.56 99 GLN A CA 1
ATOM 801 C C . GLN A 1 99 ? 14.402 3.224 -15.270 1.00 91.56 99 GLN A C 1
ATOM 803 O O . GLN A 1 99 ? 15.046 2.316 -14.745 1.00 91.56 99 GLN A O 1
ATOM 808 N N . LYS A 1 100 ? 14.981 4.236 -15.929 1.00 89.62 100 LYS A N 1
ATOM 809 C CA . LYS A 1 100 ? 16.434 4.404 -15.969 1.00 89.62 100 LYS A CA 1
ATOM 810 C C . LYS A 1 100 ? 16.981 4.652 -14.570 1.00 89.62 100 LYS A C 1
ATOM 812 O O . LYS A 1 100 ? 17.903 3.956 -14.168 1.00 89.62 100 LYS A O 1
ATOM 817 N N . ILE A 1 101 ? 16.389 5.576 -13.813 1.00 90.38 101 ILE A N 1
ATOM 818 C CA . ILE A 1 101 ? 16.775 5.875 -12.426 1.00 90.38 101 ILE A CA 1
ATOM 819 C C . ILE A 1 101 ? 16.699 4.611 -11.563 1.00 90.38 101 ILE A C 1
ATOM 821 O O . ILE A 1 101 ? 17.633 4.318 -10.819 1.00 90.38 101 ILE A O 1
ATOM 825 N N . LEU A 1 102 ? 15.630 3.824 -11.704 1.00 91.19 102 LEU A N 1
ATOM 826 C CA . LEU A 1 102 ? 15.488 2.545 -11.014 1.00 91.19 102 LEU A CA 1
ATOM 827 C C . LEU A 1 102 ? 16.612 1.573 -11.396 1.00 91.19 102 LEU A C 1
ATOM 829 O O . LEU A 1 102 ? 17.235 0.992 -10.513 1.00 91.19 102 LEU A O 1
ATOM 833 N N . ALA A 1 103 ? 16.906 1.423 -12.690 1.00 90.88 103 ALA A N 1
ATOM 834 C CA . ALA A 1 103 ? 17.981 0.557 -13.168 1.00 90.88 103 ALA A CA 1
ATOM 835 C C . ALA A 1 103 ? 19.355 1.001 -12.639 1.00 90.88 103 ALA A C 1
ATOM 837 O O . ALA A 1 103 ? 20.132 0.165 -12.180 1.00 90.88 103 ALA A O 1
ATOM 838 N N . TYR A 1 104 ? 19.627 2.309 -12.635 1.00 89.25 104 TYR A N 1
ATOM 839 C CA . TYR A 1 104 ? 20.829 2.893 -12.041 1.00 89.25 104 TYR A CA 1
ATOM 840 C C . TYR A 1 104 ? 20.947 2.548 -10.553 1.00 89.25 104 TYR A C 1
ATOM 842 O O . TYR A 1 104 ? 21.971 2.009 -10.127 1.00 89.25 104 TYR A O 1
ATOM 850 N N . GLY A 1 105 ? 19.875 2.761 -9.786 1.00 88.69 105 GLY A N 1
ATOM 851 C CA . GLY A 1 105 ? 19.823 2.423 -8.364 1.00 88.69 105 GLY A CA 1
ATOM 852 C C . GLY A 1 105 ? 20.030 0.930 -8.091 1.00 88.69 105 GLY A C 1
ATOM 853 O O . GLY A 1 105 ? 20.810 0.572 -7.211 1.00 88.69 105 GLY A O 1
ATOM 854 N N . CYS A 1 106 ? 19.405 0.044 -8.874 1.00 90.00 106 CYS A N 1
ATOM 855 C CA . CYS A 1 106 ? 19.577 -1.409 -8.750 1.00 90.00 106 CYS A CA 1
ATOM 856 C C . CYS A 1 106 ? 21.014 -1.874 -9.024 1.00 90.00 106 CYS A C 1
ATOM 858 O O . CYS A 1 106 ? 21.448 -2.877 -8.461 1.00 90.00 106 CYS A O 1
ATOM 860 N N . LEU A 1 107 ? 21.749 -1.156 -9.875 1.00 87.88 107 LEU A N 1
ATOM 861 C CA . LEU A 1 107 ? 23.150 -1.439 -10.189 1.00 87.88 107 LEU A CA 1
ATOM 862 C C . LEU A 1 107 ? 24.132 -0.759 -9.218 1.00 87.88 107 LEU A C 1
ATOM 864 O O . LEU A 1 107 ? 25.342 -0.889 -9.392 1.00 87.88 107 LEU A O 1
ATOM 868 N N . GLY A 1 108 ? 23.635 -0.039 -8.203 1.00 86.44 108 GLY A N 1
ATOM 869 C CA . GLY A 1 108 ? 24.467 0.697 -7.246 1.00 86.44 108 GLY A CA 1
ATOM 870 C C . GLY A 1 108 ? 25.204 1.886 -7.867 1.00 86.44 108 GLY A C 1
ATOM 871 O O . GLY A 1 108 ? 26.211 2.341 -7.329 1.00 86.44 108 GLY A O 1
ATOM 872 N N . LEU A 1 109 ? 24.728 2.370 -9.014 1.00 83.62 109 LEU A N 1
ATOM 873 C CA . LEU A 1 109 ? 25.333 3.465 -9.757 1.00 83.62 109 LEU A CA 1
ATOM 874 C C . LEU A 1 109 ? 24.737 4.792 -9.287 1.00 83.62 109 LEU A C 1
ATOM 876 O O . LEU A 1 109 ? 23.526 4.915 -9.103 1.00 83.62 109 LEU A O 1
ATOM 880 N N . GLN A 1 110 ? 25.585 5.805 -9.133 1.00 74.94 110 GLN A N 1
ATOM 881 C CA . GLN A 1 110 ? 25.131 7.166 -8.867 1.00 74.94 110 GLN A CA 1
ATOM 882 C C . GLN A 1 110 ? 24.955 7.917 -10.186 1.00 74.94 110 GLN A C 1
ATOM 884 O O . GLN A 1 110 ? 25.834 7.880 -11.044 1.00 74.94 110 GLN A O 1
ATOM 889 N N . THR A 1 111 ? 23.845 8.643 -10.324 1.00 64.31 111 THR A N 1
ATOM 890 C CA . THR A 1 111 ? 23.483 9.406 -11.533 1.00 64.31 111 THR A CA 1
ATOM 891 C C . THR A 1 111 ? 24.517 10.480 -11.909 1.00 64.31 111 THR A C 1
ATOM 893 O O . THR A 1 111 ? 24.550 10.936 -13.046 1.00 64.31 111 THR A O 1
ATOM 896 N N . GLU A 1 112 ? 25.366 10.881 -10.959 1.00 63.03 112 GLU A N 1
ATOM 897 C CA . GLU A 1 112 ? 26.365 11.949 -11.096 1.00 63.03 112 GLU A CA 1
ATOM 898 C C . GLU A 1 112 ? 27.774 11.437 -11.445 1.00 63.03 112 GLU A C 1
ATOM 900 O O . GLU A 1 112 ? 28.675 12.231 -11.719 1.00 63.03 112 GLU A O 1
ATOM 905 N N . GLN A 1 113 ? 27.996 10.118 -11.444 1.00 65.81 113 GLN A N 1
ATOM 906 C CA . GLN A 1 113 ? 29.286 9.541 -11.818 1.00 65.81 113 GLN A CA 1
ATOM 907 C C . GLN A 1 113 ? 29.402 9.418 -13.340 1.00 65.81 113 GLN A C 1
ATOM 909 O O . GLN A 1 113 ? 28.416 9.204 -14.042 1.00 65.81 113 GLN A O 1
ATOM 914 N N . TYR A 1 114 ? 30.625 9.534 -13.868 1.00 69.75 114 TYR A N 1
ATOM 915 C CA . TYR A 1 114 ? 30.886 9.262 -15.280 1.00 69.75 114 TYR A CA 1
ATOM 916 C C . TYR A 1 114 ? 30.559 7.793 -15.579 1.00 69.75 114 TYR A C 1
ATOM 918 O O . TYR A 1 114 ? 31.323 6.887 -15.244 1.00 69.75 114 TYR A O 1
ATOM 926 N N . ILE A 1 115 ? 29.399 7.563 -16.186 1.00 70.69 115 ILE A N 1
ATOM 927 C CA . ILE A 1 115 ? 28.941 6.237 -16.587 1.00 70.69 115 ILE A CA 1
ATOM 928 C C . ILE A 1 115 ? 29.630 5.866 -17.903 1.00 70.69 115 ILE A C 1
ATOM 930 O O . ILE A 1 115 ? 29.643 6.643 -18.862 1.00 70.69 115 ILE A O 1
ATOM 934 N N . ASP A 1 116 ? 30.199 4.660 -17.963 1.00 81.44 116 ASP A N 1
ATOM 935 C CA . ASP A 1 116 ? 30.704 4.092 -19.213 1.00 81.44 116 ASP A CA 1
ATOM 936 C C . ASP A 1 116 ? 29.586 4.111 -20.271 1.00 81.44 116 ASP A C 1
ATOM 938 O O . ASP A 1 116 ? 28.490 3.592 -20.050 1.00 81.44 116 ASP A O 1
ATOM 942 N N . LYS A 1 117 ? 29.868 4.669 -21.455 1.00 85.62 117 LYS A N 1
ATOM 943 C CA . LYS A 1 117 ? 28.934 4.706 -22.592 1.00 85.62 117 LYS A CA 1
ATOM 944 C C . LYS A 1 117 ? 28.348 3.330 -22.919 1.00 85.62 117 LYS A C 1
ATOM 946 O O . LYS A 1 117 ? 27.205 3.251 -23.362 1.00 85.62 117 LYS A O 1
ATOM 951 N N . ARG A 1 118 ? 29.102 2.244 -22.710 1.00 87.69 118 ARG A N 1
ATOM 952 C CA . ARG A 1 118 ? 28.597 0.874 -22.907 1.00 87.69 118 ARG A CA 1
ATOM 953 C C . ARG A 1 118 ? 27.493 0.522 -21.916 1.00 87.69 118 ARG A C 1
ATOM 955 O O . ARG A 1 118 ? 26.511 -0.105 -22.302 1.00 87.69 118 ARG A O 1
ATOM 962 N N . LEU A 1 119 ? 27.639 0.942 -20.666 1.00 87.12 119 LEU A N 1
ATOM 963 C CA . LEU A 1 119 ? 26.678 0.672 -19.605 1.00 87.12 119 LEU A CA 1
ATOM 964 C C . LEU A 1 119 ? 25.375 1.451 -19.822 1.00 87.12 119 LEU A C 1
ATOM 966 O O . LEU A 1 119 ? 24.302 0.861 -19.729 1.00 87.12 119 LEU A O 1
ATOM 970 N N . GLU A 1 120 ? 25.456 2.723 -20.227 1.00 88.50 120 GLU A N 1
ATOM 971 C CA . GLU A 1 120 ? 24.276 3.525 -20.604 1.00 88.50 120 GLU A CA 1
ATOM 972 C C . GLU A 1 120 ? 23.502 2.887 -21.773 1.00 88.50 120 GLU A C 1
ATOM 974 O O . GLU A 1 120 ? 22.268 2.849 -21.758 1.00 88.50 120 GLU A O 1
ATOM 979 N N . LEU A 1 121 ? 24.207 2.343 -22.776 1.00 91.38 121 LEU A N 1
ATOM 980 C CA . LEU A 1 121 ? 23.578 1.638 -23.899 1.00 91.38 121 LEU A CA 1
ATOM 981 C C . LEU A 1 121 ? 22.858 0.362 -23.447 1.00 91.38 121 LEU A C 1
ATOM 983 O O . LEU A 1 121 ? 21.742 0.107 -23.901 1.00 91.38 121 LEU A O 1
ATOM 987 N N . ILE A 1 122 ? 23.463 -0.415 -22.542 1.00 91.50 122 ILE A N 1
ATOM 988 C CA . ILE A 1 122 ? 22.845 -1.625 -21.980 1.00 91.50 122 ILE A CA 1
ATOM 989 C C . ILE A 1 122 ? 21.594 -1.255 -21.179 1.00 91.50 122 ILE A C 1
ATOM 991 O O . ILE A 1 122 ? 20.530 -1.816 -21.433 1.00 91.50 122 ILE A O 1
ATOM 995 N N . ILE A 1 123 ? 21.692 -0.287 -20.263 1.00 91.62 123 ILE A N 1
ATOM 996 C CA . ILE A 1 123 ? 20.565 0.166 -19.433 1.00 91.62 123 ILE A CA 1
ATOM 997 C C . ILE A 1 123 ? 19.424 0.670 -20.318 1.00 91.62 123 ILE A C 1
ATOM 999 O O . ILE A 1 123 ? 18.283 0.234 -20.176 1.00 91.62 123 ILE A O 1
ATOM 1003 N N . THR A 1 124 ? 19.733 1.524 -21.296 1.00 91.62 124 THR A N 1
ATOM 1004 C CA . THR A 1 124 ? 18.737 2.023 -22.250 1.00 91.62 124 THR A CA 1
ATOM 1005 C C . THR A 1 124 ? 18.103 0.885 -23.051 1.00 91.62 124 THR A C 1
ATOM 1007 O O . THR A 1 124 ? 16.885 0.870 -23.231 1.00 91.62 124 THR A O 1
ATOM 1010 N N . GLY A 1 125 ? 18.899 -0.085 -23.508 1.00 92.69 125 GLY A N 1
ATOM 1011 C CA . GLY A 1 125 ? 18.412 -1.266 -24.218 1.00 92.69 125 GLY A CA 1
ATOM 1012 C C . GLY A 1 125 ? 17.447 -2.102 -23.377 1.00 92.69 125 GLY A C 1
ATOM 1013 O O . GLY A 1 125 ? 16.369 -2.448 -23.858 1.00 92.69 125 GLY A O 1
ATOM 1014 N N . LEU A 1 126 ? 17.784 -2.358 -22.110 1.00 92.25 126 LEU A N 1
ATOM 1015 C CA . LEU A 1 126 ? 16.941 -3.106 -21.173 1.00 92.25 126 LEU A CA 1
ATOM 1016 C C . LEU A 1 126 ? 15.624 -2.380 -20.881 1.00 92.25 126 LEU A C 1
ATOM 1018 O O . LEU A 1 126 ? 14.558 -2.988 -20.980 1.00 92.25 126 LEU A O 1
ATOM 1022 N N . CYS A 1 127 ? 15.672 -1.076 -20.586 1.00 93.31 127 CYS A N 1
ATOM 1023 C CA . CYS A 1 127 ? 14.465 -0.278 -20.356 1.00 93.31 127 CYS A CA 1
ATOM 1024 C C . CYS A 1 127 ? 13.555 -0.260 -21.596 1.00 93.31 127 CYS A C 1
ATOM 1026 O O . CYS A 1 127 ? 12.337 -0.393 -21.476 1.00 93.31 127 CYS A O 1
ATOM 1028 N N . ASN A 1 128 ? 14.133 -0.131 -22.795 1.00 93.31 128 ASN A N 1
ATOM 1029 C CA . ASN A 1 128 ? 13.374 -0.160 -24.044 1.00 93.31 128 ASN A CA 1
ATOM 1030 C C . ASN A 1 128 ? 12.760 -1.539 -24.313 1.00 93.31 128 ASN A C 1
ATOM 1032 O O . ASN A 1 128 ? 11.591 -1.608 -24.682 1.00 93.31 128 ASN A O 1
ATOM 1036 N N . GLY A 1 129 ? 13.519 -2.617 -24.099 1.00 93.31 129 GLY A N 1
ATOM 1037 C CA . GLY A 1 129 ? 13.030 -3.986 -24.256 1.00 93.31 129 GLY A CA 1
ATOM 1038 C C . GLY A 1 129 ? 11.873 -4.292 -23.307 1.00 93.31 129 GLY A C 1
ATOM 1039 O O . GLY A 1 129 ? 10.830 -4.761 -23.749 1.00 93.31 129 GLY A O 1
ATOM 1040 N N . TYR A 1 13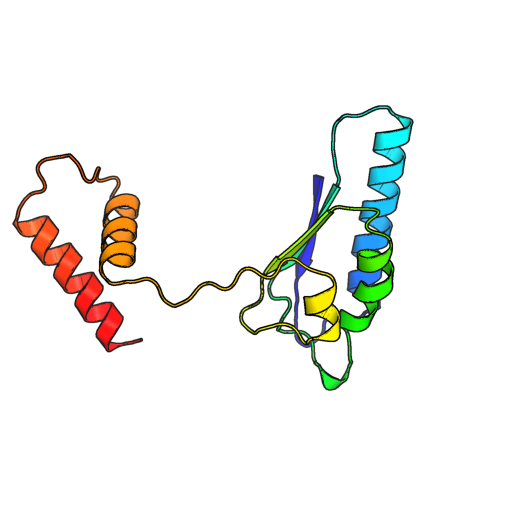0 ? 11.999 -3.936 -22.026 1.00 92.00 130 TYR A N 1
ATOM 1041 C CA . TYR A 1 130 ? 10.923 -4.111 -21.046 1.00 92.00 130 TYR A CA 1
ATOM 1042 C C . TYR A 1 130 ? 9.639 -3.374 -21.451 1.00 92.00 130 TYR A C 1
ATOM 1044 O O . TYR A 1 130 ? 8.546 -3.927 -21.372 1.00 92.00 130 TYR A O 1
ATOM 1052 N N . ARG A 1 131 ? 9.762 -2.146 -21.968 1.00 90.00 131 ARG A N 1
ATOM 1053 C CA . ARG A 1 131 ? 8.615 -1.355 -22.443 1.00 90.00 131 ARG A CA 1
ATOM 1054 C C . ARG A 1 131 ? 7.893 -1.927 -23.652 1.00 90.00 131 ARG A C 1
ATOM 1056 O O . ARG A 1 131 ? 6.751 -1.550 -23.865 1.00 90.00 131 ARG A O 1
ATOM 1063 N N . GLN A 1 132 ? 8.542 -2.768 -24.450 1.00 91.56 132 GLN A N 1
ATOM 1064 C CA . GLN A 1 132 ? 7.880 -3.445 -25.567 1.00 91.56 132 GLN A CA 1
ATOM 1065 C C . GLN A 1 132 ? 7.014 -4.627 -25.108 1.00 91.56 132 GLN A C 1
ATOM 1067 O O . GLN A 1 132 ? 6.226 -5.131 -25.901 1.00 91.56 132 GLN A O 1
ATOM 1072 N N . VAL A 1 133 ? 7.178 -5.075 -23.859 1.00 88.19 133 VAL A N 1
ATOM 1073 C CA . VAL A 1 133 ? 6.474 -6.231 -23.280 1.00 88.19 133 VAL A CA 1
ATOM 1074 C C . VAL A 1 133 ? 5.366 -5.808 -22.301 1.00 88.19 133 VAL A C 1
ATOM 1076 O O . VAL A 1 133 ? 4.502 -6.624 -21.987 1.00 88.19 133 VAL A O 1
ATOM 1079 N N . LEU A 1 134 ? 5.392 -4.557 -21.822 1.00 74.25 134 LEU A N 1
ATOM 1080 C CA . LEU A 1 134 ? 4.326 -3.939 -21.020 1.00 74.25 134 LEU A CA 1
ATOM 1081 C C . LEU A 1 134 ? 3.052 -3.715 -21.842 1.00 74.25 134 LEU A C 1
ATOM 1083 O O . LEU A 1 134 ? 1.967 -3.983 -21.282 1.00 74.25 134 LEU A O 1
#

InterPro domains:
  IPR027417 P-loop containing nucleoside triphosphate hydrolase [SSF52540] (14-118)
  IPR031248 E3 ubiquitin-protein ligase RNF213 [PTHR22605] (11-133)

Mean predicted aligned error: 6.19 Å

Nearest PDB structures (foldseek):
  5sul-assembly1_A-2  TM=7.260E-01  e=2.498E+00  Saccharomyces cerevisiae S288C
  8s0f-assembly1_C  TM=4.370E-01  e=5.770E-01  Homo sapiens
  2e89-assembly2_C  TM=4.049E-01  e=5.398E-01  Aquifex aeolicus
  5hjl-assembly1_B  TM=4.482E-01  e=9.466E+00  Streptococcus porcinus str. Jelinkova 176
  3ioy-assembly1_B  TM=2.771E-01  e=4.256E+00  Novosphingobium aromaticivorans DSM 12444

Radius of gyration: 20.72 Å; Cα contacts (8 Å, |Δi|>4): 146; chains: 1; bounding box: 50×28×55 Å